Protein AF-A0A0B6YDY1-F1 (afdb_monomer_lite)

InterPro domains:
  IPR029035 DHS-like NAD/FAD-binding domain superfamily [SSF52467] (17-61)
  IPR036982 Deoxyhypusine synthase superfamily [G3DSA:3.40.910.10] (14-61)

Structure (mmCIF, N/CA/C/O backbone):
data_AF-A0A0B6YDY1-F1
#
_entry.id   AF-A0A0B6YDY1-F1
#
loop_
_atom_site.group_PDB
_atom_site.id
_atom_site.type_symbol
_atom_site.label_atom_id
_atom_site.label_alt_id
_atom_site.label_comp_id
_atom_site.label_asym_id
_atom_site.label_entity_id
_atom_site.label_seq_id
_atom_site.pdbx_PDB_ins_code
_atom_site.Cartn_x
_atom_site.Cartn_y
_atom_site.Cartn_z
_atom_site.occupancy
_atom_site.B_iso_or_equiv
_atom_site.auth_seq_id
_atom_site.auth_comp_id
_atom_site.auth_asym_id
_atom_site.auth_atom_id
_atom_site.pdbx_PDB_model_num
ATOM 1 N N . MET A 1 1 ? 27.808 3.802 -34.318 1.00 48.44 1 MET A N 1
ATOM 2 C CA . MET A 1 1 ? 28.296 2.909 -33.248 1.00 48.44 1 MET A CA 1
ATOM 3 C C . MET A 1 1 ? 27.079 2.194 -32.688 1.00 48.44 1 MET A C 1
ATOM 5 O O . MET A 1 1 ? 26.108 2.879 -32.402 1.00 48.44 1 MET A O 1
ATOM 9 N N . ASP A 1 2 ? 27.079 0.861 -32.655 1.00 57.31 2 ASP A N 1
ATOM 10 C CA . ASP A 1 2 ? 25.955 0.065 -32.138 1.00 57.31 2 ASP A CA 1
ATOM 11 C C . ASP A 1 2 ? 25.906 0.186 -30.600 1.00 57.31 2 ASP A C 1
ATOM 13 O O . ASP A 1 2 ? 26.915 -0.120 -29.957 1.00 57.31 2 ASP A O 1
ATOM 17 N N . PRO A 1 3 ? 24.789 0.642 -29.998 1.00 62.50 3 PRO A N 1
ATOM 18 C CA . PRO A 1 3 ? 24.662 0.786 -28.545 1.00 62.50 3 PRO A CA 1
ATOM 19 C C . PRO A 1 3 ? 24.779 -0.543 -27.779 1.00 62.50 3 PRO A C 1
ATOM 21 O O . PRO A 1 3 ? 24.966 -0.524 -26.566 1.00 62.50 3 PRO A O 1
ATOM 24 N N . ASN A 1 4 ? 24.716 -1.688 -28.465 1.00 61.69 4 ASN A N 1
ATOM 25 C CA . ASN A 1 4 ? 24.841 -3.016 -27.863 1.00 61.69 4 ASN A CA 1
ATOM 26 C C . ASN A 1 4 ? 26.267 -3.577 -27.894 1.00 61.69 4 ASN A C 1
ATOM 28 O O . ASN A 1 4 ? 26.511 -4.664 -27.363 1.00 61.69 4 ASN A O 1
ATOM 32 N N . ASN A 1 5 ? 27.223 -2.857 -28.491 1.00 59.47 5 ASN A N 1
ATOM 33 C CA . ASN A 1 5 ? 28.598 -3.320 -28.633 1.00 59.47 5 ASN A CA 1
ATOM 34 C C . ASN A 1 5 ? 29.358 -3.192 -27.296 1.00 59.47 5 ASN A C 1
ATOM 36 O O . ASN A 1 5 ? 30.146 -2.272 -27.095 1.00 59.47 5 ASN A O 1
ATOM 40 N N . GLY A 1 6 ? 29.061 -4.091 -26.355 1.00 71.56 6 GLY A N 1
ATOM 41 C CA . GLY A 1 6 ? 29.678 -4.139 -25.025 1.00 71.56 6 GLY A CA 1
ATOM 42 C C . GLY A 1 6 ? 28.854 -4.843 -23.940 1.00 71.56 6 GLY A C 1
ATOM 43 O O . GLY A 1 6 ? 29.394 -5.148 -22.878 1.00 71.56 6 GLY A O 1
ATOM 44 N N . ILE A 1 7 ? 27.572 -5.140 -24.182 1.00 77.00 7 ILE A N 1
ATOM 45 C CA . ILE A 1 7 ? 26.726 -5.835 -23.202 1.00 77.00 7 ILE A CA 1
ATOM 46 C C . ILE A 1 7 ? 26.824 -7.347 -23.423 1.00 77.00 7 ILE A C 1
ATOM 48 O O . ILE A 1 7 ? 26.464 -7.867 -24.478 1.00 77.00 7 ILE A O 1
ATOM 52 N N . HIS A 1 8 ? 27.304 -8.069 -22.409 1.00 83.19 8 HIS A N 1
ATOM 53 C CA . HIS A 1 8 ? 27.420 -9.524 -22.472 1.00 83.19 8 HIS A CA 1
ATOM 54 C C . HIS A 1 8 ? 26.030 -10.175 -22.662 1.00 83.19 8 HIS A C 1
ATOM 56 O O . HIS A 1 8 ? 25.087 -9.793 -21.963 1.00 83.19 8 HIS A O 1
ATOM 62 N N . PRO A 1 9 ? 25.870 -11.197 -23.528 1.00 88.88 9 PRO A N 1
ATOM 63 C CA . PRO A 1 9 ? 24.568 -11.805 -23.833 1.00 88.88 9 PRO A CA 1
ATOM 64 C C . PRO A 1 9 ? 23.766 -12.294 -22.615 1.00 88.88 9 PRO A C 1
ATOM 66 O O . PRO A 1 9 ? 22.536 -12.316 -22.642 1.00 88.88 9 PRO A O 1
ATOM 69 N N . SER A 1 10 ? 24.437 -12.668 -21.519 1.00 89.19 10 SER A N 1
ATOM 70 C CA . SER A 1 10 ? 23.753 -13.047 -20.273 1.00 89.19 10 SER A CA 1
ATOM 71 C C . SER A 1 10 ? 23.007 -11.883 -19.617 1.00 89.19 10 SER A C 1
ATOM 73 O O . SER A 1 10 ? 21.976 -12.111 -18.9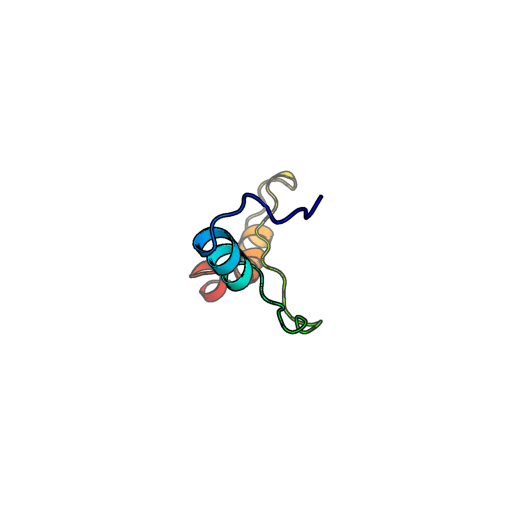92 1.00 89.19 10 SER A O 1
ATOM 75 N N . VAL A 1 11 ? 23.506 -10.653 -19.766 1.00 89.19 11 VAL A N 1
ATOM 76 C CA . VAL A 1 11 ? 22.884 -9.438 -19.226 1.00 89.19 11 VAL A CA 1
ATOM 77 C C . VAL A 1 11 ? 21.627 -9.104 -20.017 1.00 89.19 11 VAL A C 1
ATOM 79 O O . VAL A 1 11 ? 20.588 -8.865 -19.412 1.00 89.19 11 VAL A O 1
ATOM 82 N N . LEU A 1 12 ? 21.690 -9.181 -21.351 1.00 88.62 12 LEU A N 1
ATOM 83 C CA . LEU A 1 12 ? 20.519 -8.990 -22.215 1.00 88.62 12 LEU A CA 1
ATOM 84 C C . LEU A 1 12 ? 19.41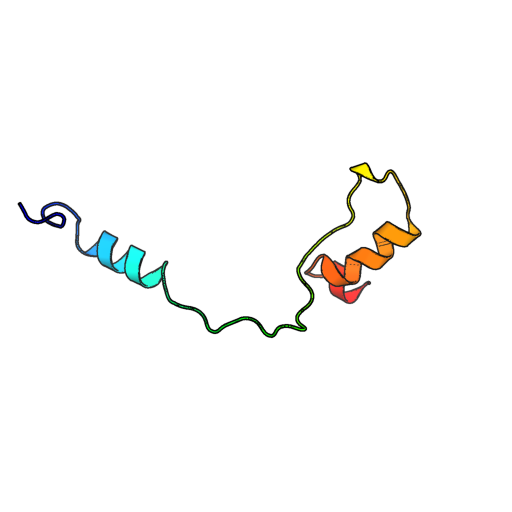2 -9.997 -21.883 1.00 88.62 12 LEU A C 1
ATOM 86 O O . LEU A 1 12 ? 18.250 -9.623 -21.744 1.00 88.62 12 LEU A O 1
ATOM 90 N N . ARG A 1 13 ? 19.780 -11.268 -21.674 1.00 89.62 13 ARG A N 1
ATOM 91 C CA . ARG A 1 13 ? 18.822 -12.310 -21.282 1.00 89.62 13 ARG A CA 1
ATOM 92 C C . ARG A 1 13 ? 18.218 -12.058 -19.899 1.00 89.62 13 ARG A C 1
ATOM 94 O O . ARG A 1 13 ? 17.019 -12.233 -19.724 1.00 89.62 13 ARG A O 1
ATOM 101 N N . ALA A 1 14 ? 19.029 -11.658 -18.921 1.00 93.00 14 ALA A N 1
ATOM 102 C CA . ALA A 1 14 ? 18.535 -11.341 -17.582 1.00 93.00 14 ALA A CA 1
ATOM 103 C C . ALA A 1 14 ? 17.548 -10.166 -17.611 1.00 93.00 14 ALA A C 1
ATOM 105 O O . ALA A 1 14 ? 16.501 -10.239 -16.975 1.00 93.00 14 ALA A O 1
ATOM 106 N N . TRP A 1 15 ? 17.845 -9.130 -18.399 1.00 90.94 15 TRP A N 1
ATOM 107 C CA . TRP A 1 15 ? 16.957 -7.984 -18.585 1.00 90.94 15 TRP A CA 1
ATOM 108 C C . TRP A 1 15 ? 15.633 -8.370 -19.237 1.00 90.94 15 TRP A C 1
ATOM 110 O O . TRP A 1 15 ? 14.581 -8.031 -18.710 1.00 90.94 15 TRP A O 1
ATOM 120 N N . SER A 1 16 ? 15.682 -9.136 -20.330 1.00 91.56 16 SER A N 1
ATOM 121 C CA . SER A 1 16 ? 14.474 -9.616 -21.009 1.00 91.56 16 SER A CA 1
ATOM 122 C C . SER A 1 16 ? 13.589 -10.479 -20.108 1.00 91.56 16 SER A C 1
ATOM 124 O O . SER A 1 16 ? 12.378 -10.482 -20.281 1.00 91.56 16 SER A O 1
ATOM 126 N N . ASN A 1 17 ? 14.173 -11.222 -19.165 1.00 91.12 17 ASN A N 1
ATOM 127 C CA . ASN A 1 17 ? 13.404 -12.027 -18.216 1.00 91.12 17 ASN A CA 1
ATOM 128 C C . ASN A 1 17 ? 12.852 -11.193 -17.051 1.00 91.12 17 ASN A C 1
ATOM 130 O O . ASN A 1 17 ? 11.808 -11.528 -16.502 1.00 91.12 17 ASN A O 1
ATOM 134 N N . ALA A 1 18 ? 13.567 -10.143 -16.640 1.00 92.69 18 ALA A N 1
ATOM 135 C CA . ALA A 1 18 ? 13.151 -9.264 -15.551 1.00 92.69 18 ALA A CA 1
ATOM 136 C C . ALA A 1 18 ? 12.071 -8.266 -15.985 1.00 92.69 18 ALA A C 1
ATOM 138 O O . ALA A 1 18 ? 11.238 -7.873 -15.172 1.00 92.69 18 ALA A O 1
ATOM 139 N N . VAL A 1 19 ? 12.091 -7.858 -17.255 1.00 93.69 19 VAL A N 1
ATOM 140 C CA . VAL A 1 19 ? 11.153 -6.895 -17.828 1.00 93.69 19 VAL A CA 1
ATOM 141 C C . VAL A 1 19 ? 10.312 -7.607 -18.870 1.00 93.69 19 VAL A C 1
ATOM 143 O O . VAL A 1 19 ? 10.720 -7.789 -20.014 1.00 93.69 19 VAL A O 1
ATOM 146 N N . SER A 1 20 ? 9.136 -8.034 -18.432 1.00 90.38 20 SER A N 1
ATOM 147 C CA . SER A 1 20 ? 8.089 -8.593 -19.277 1.00 90.38 20 SER A CA 1
ATOM 148 C C . SER A 1 20 ? 6.826 -7.764 -19.098 1.00 90.38 20 SER A C 1
ATOM 150 O O . SER A 1 20 ? 6.582 -7.224 -18.015 1.00 90.38 20 SER A O 1
ATOM 152 N N . ASP A 1 21 ? 6.050 -7.632 -20.169 1.00 92.69 21 ASP A N 1
ATOM 153 C CA . ASP A 1 21 ? 4.754 -6.971 -20.094 1.00 92.69 21 ASP A CA 1
ATOM 154 C C . ASP A 1 21 ? 3.808 -7.778 -19.199 1.00 92.69 21 ASP A C 1
ATOM 156 O O . ASP A 1 21 ? 3.871 -9.008 -19.134 1.00 92.69 21 ASP A O 1
ATOM 160 N N . SER A 1 22 ? 2.929 -7.064 -18.503 1.00 91.81 22 SER A N 1
ATOM 161 C CA . SER A 1 22 ? 1.868 -7.657 -17.690 1.00 91.81 22 SER A CA 1
ATOM 162 C C . SER A 1 22 ? 0.512 -7.256 -18.250 1.00 91.81 22 SER A C 1
ATOM 164 O O . SER A 1 22 ? 0.362 -6.165 -18.807 1.00 91.81 22 SER A O 1
ATOM 166 N N . ASP A 1 23 ? -0.470 -8.140 -18.094 1.00 94.50 23 ASP A N 1
ATOM 167 C CA . ASP A 1 23 ? -1.860 -7.799 -18.368 1.00 94.50 23 ASP A CA 1
ATOM 168 C C . ASP A 1 23 ? -2.321 -6.662 -17.439 1.00 94.50 23 ASP A C 1
ATOM 170 O O . ASP A 1 23 ? -1.851 -6.562 -16.298 1.00 94.50 23 ASP A O 1
ATOM 174 N N . PRO A 1 24 ? -3.244 -5.800 -17.898 1.00 92.06 24 PRO A N 1
ATOM 175 C CA . PRO A 1 24 ? -3.769 -4.722 -17.075 1.00 92.06 24 PRO A CA 1
ATOM 176 C C . PRO A 1 24 ? -4.474 -5.257 -15.823 1.00 92.06 24 PRO A C 1
ATOM 178 O O . PRO A 1 24 ? -5.151 -6.288 -15.845 1.00 92.06 24 PRO A O 1
ATOM 181 N N . ASP A 1 25 ? -4.338 -4.516 -14.725 1.00 91.88 25 ASP A N 1
ATOM 182 C CA . ASP A 1 25 ? -5.016 -4.821 -13.468 1.00 91.88 25 ASP A CA 1
ATOM 183 C C . ASP A 1 25 ? -6.530 -4.546 -13.600 1.00 91.88 25 ASP A C 1
ATOM 185 O O . ASP A 1 25 ? -6.900 -3.534 -14.205 1.00 91.88 25 ASP A O 1
ATOM 189 N N . PRO A 1 26 ? -7.429 -5.390 -13.056 1.00 91.38 26 PRO A N 1
ATOM 190 C CA . PRO A 1 26 ? -8.855 -5.079 -13.017 1.00 91.38 26 PRO A CA 1
ATOM 191 C C . PRO A 1 26 ? -9.114 -3.793 -12.225 1.00 91.38 26 PRO A C 1
ATOM 193 O O . PRO A 1 26 ? -8.553 -3.617 -11.142 1.00 91.38 26 PRO A O 1
ATOM 196 N N . GLU A 1 27 ? -10.003 -2.929 -12.721 1.00 89.56 27 GLU A N 1
ATOM 197 C CA . GLU A 1 27 ? -10.274 -1.613 -12.114 1.00 89.56 27 GLU A CA 1
ATOM 198 C C . GLU A 1 27 ? -10.755 -1.701 -10.654 1.00 89.56 27 GLU A C 1
ATOM 200 O O . GLU A 1 27 ? -10.416 -0.843 -9.839 1.00 89.56 27 GLU A O 1
ATOM 205 N N . ASP A 1 28 ? -11.473 -2.771 -10.306 1.00 91.31 28 ASP A N 1
ATOM 206 C CA . ASP A 1 28 ? -12.057 -2.976 -8.975 1.00 91.31 28 ASP A CA 1
ATOM 207 C C . ASP A 1 28 ? -11.103 -3.641 -7.967 1.00 91.31 28 ASP A C 1
ATOM 209 O O . ASP A 1 28 ? -11.493 -3.924 -6.830 1.00 91.31 28 ASP A O 1
ATOM 213 N N . ARG A 1 29 ? -9.851 -3.938 -8.345 1.00 91.81 29 ARG A N 1
ATOM 214 C CA . ARG A 1 29 ? -8.914 -4.596 -7.428 1.00 91.81 29 ARG A CA 1
ATOM 215 C C . ARG A 1 29 ? -8.463 -3.609 -6.336 1.00 91.81 29 ARG A C 1
ATOM 217 O O . ARG A 1 29 ? -7.871 -2.574 -6.651 1.00 91.81 29 ARG A O 1
ATOM 224 N N . PRO A 1 30 ? -8.678 -3.912 -5.039 1.00 91.31 30 PRO A N 1
ATOM 225 C CA . PRO A 1 30 ? -8.223 -3.038 -3.967 1.00 91.31 30 PRO A CA 1
ATOM 226 C C . PRO A 1 30 ? -6.693 -2.959 -3.953 1.00 91.31 30 PRO A C 1
ATOM 228 O O . PRO A 1 30 ? -5.996 -3.975 -3.976 1.00 91.31 30 PRO A O 1
ATOM 231 N N . LYS A 1 31 ? -6.160 -1.733 -3.897 1.00 95.06 31 LYS A N 1
ATOM 232 C CA . LYS A 1 31 ? -4.715 -1.496 -3.810 1.00 95.06 31 LYS A CA 1
ATOM 233 C C . LYS A 1 31 ? -4.206 -1.847 -2.419 1.00 95.06 31 LYS A C 1
ATOM 235 O O . LYS A 1 31 ? -4.836 -1.500 -1.421 1.00 95.06 31 LYS A O 1
ATOM 240 N N . VAL A 1 32 ? -3.026 -2.461 -2.358 1.00 96.81 32 VAL A N 1
ATOM 241 C CA . VAL A 1 32 ? -2.352 -2.725 -1.084 1.00 96.81 32 VAL A CA 1
ATOM 242 C C . VAL A 1 32 ? -1.979 -1.391 -0.432 1.00 96.81 32 VAL A C 1
ATOM 244 O O . VAL A 1 32 ? -1.197 -0.617 -0.986 1.00 96.81 32 VAL A O 1
ATOM 247 N N . LYS A 1 33 ? -2.565 -1.111 0.733 1.00 97.56 33 LYS A N 1
ATOM 248 C CA . LYS A 1 33 ? -2.342 0.100 1.526 1.00 97.56 33 LYS A CA 1
ATOM 249 C C . LYS A 1 33 ? -2.624 -0.188 3.002 1.00 97.56 33 LYS A C 1
ATOM 251 O O . LYS A 1 33 ? -3.693 -0.693 3.339 1.00 97.56 33 LYS A O 1
ATOM 256 N N . GLY A 1 34 ? -1.670 0.157 3.864 1.00 97.44 34 GLY A N 1
ATOM 257 C CA . GLY A 1 34 ? -1.833 0.120 5.320 1.00 97.44 34 GLY A CA 1
ATOM 258 C C . GLY A 1 34 ? -2.342 1.443 5.896 1.00 97.44 34 GLY A C 1
ATOM 259 O O . GLY A 1 34 ? -2.479 2.440 5.183 1.00 97.44 34 GLY A O 1
ATOM 260 N N . TYR A 1 35 ? -2.598 1.447 7.203 1.00 98.31 35 TYR A N 1
ATOM 261 C CA . TYR A 1 35 ? -2.966 2.643 7.958 1.00 98.31 35 TYR A CA 1
ATOM 262 C C . TYR A 1 35 ? -1.863 3.708 7.938 1.00 98.31 35 TYR A C 1
ATOM 264 O O . TYR A 1 35 ? -0.684 3.393 8.117 1.00 98.31 35 TYR A O 1
ATOM 272 N N . ASP A 1 36 ? -2.250 4.969 7.742 1.00 98.12 36 ASP A N 1
ATOM 273 C CA . ASP A 1 36 ? -1.332 6.104 7.779 1.00 98.12 36 ASP A CA 1
ATOM 274 C C . ASP A 1 36 ? -1.273 6.689 9.195 1.00 98.12 36 ASP A C 1
ATOM 276 O O . ASP A 1 36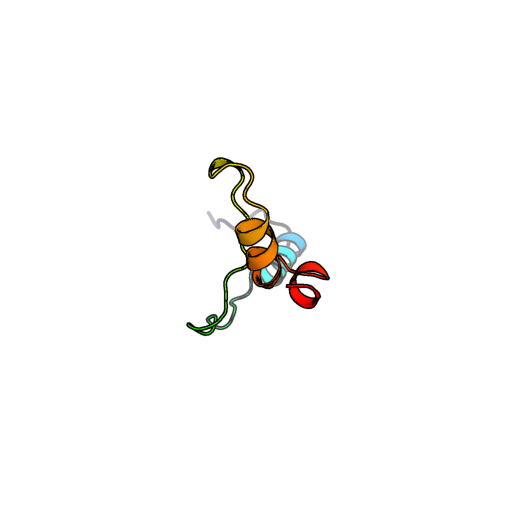 ? -2.190 7.364 9.654 1.00 98.12 36 ASP A O 1
ATOM 280 N N . PHE A 1 37 ? -0.167 6.457 9.900 1.00 98.25 37 PHE A N 1
ATOM 281 C CA . PHE A 1 37 ? 0.018 6.980 11.256 1.00 98.25 37 PHE A CA 1
ATOM 282 C C . PHE A 1 37 ? 0.188 8.504 11.317 1.00 98.25 37 PHE A C 1
ATOM 284 O O . PHE A 1 37 ? 0.107 9.069 12.410 1.00 98.25 37 PHE A O 1
ATOM 291 N N . ASN A 1 38 ? 0.367 9.191 10.181 1.00 98.19 38 ASN A N 1
ATOM 292 C CA . ASN A 1 38 ? 0.277 10.652 10.148 1.00 98.19 38 ASN A CA 1
ATOM 293 C C . ASN A 1 38 ? -1.143 11.148 10.483 1.00 98.19 38 ASN A C 1
ATOM 295 O O . ASN A 1 38 ? -1.295 12.292 10.905 1.00 98.19 38 ASN A O 1
ATOM 299 N N . GLU A 1 39 ? -2.168 10.294 10.368 1.00 97.31 39 GLU A N 1
ATOM 300 C CA . GLU A 1 39 ? -3.551 10.583 10.779 1.00 97.31 39 GLU A CA 1
ATOM 301 C C . GLU A 1 39 ? -3.769 10.419 12.298 1.00 97.31 39 GLU A C 1
ATOM 303 O O . GLU A 1 39 ? -4.873 10.610 12.796 1.00 97.31 39 GLU A O 1
ATOM 308 N N . GLY A 1 40 ? -2.720 10.097 13.063 1.00 97.81 40 GLY A N 1
ATOM 309 C CA . GLY A 1 40 ? -2.797 9.817 14.496 1.00 97.81 40 GL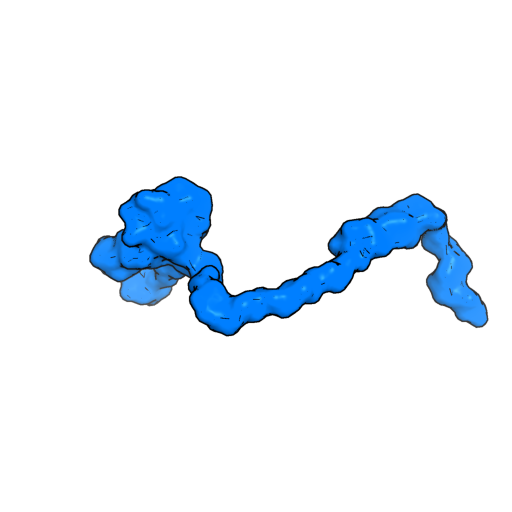Y A CA 1
ATOM 310 C C . GLY A 1 40 ? -3.005 8.332 14.788 1.00 97.81 40 GLY A C 1
ATOM 311 O O . GLY A 1 40 ? -2.834 7.480 13.921 1.00 97.81 40 GLY A O 1
ATOM 312 N N . VAL A 1 41 ? -3.351 7.990 16.032 1.00 98.00 41 VAL A N 1
ATOM 313 C CA . VAL A 1 41 ? -3.537 6.591 16.462 1.00 98.00 41 VAL A CA 1
ATOM 314 C C . VAL A 1 41 ? -5.026 6.296 16.646 1.00 98.00 41 VAL A C 1
ATOM 316 O O . VAL A 1 41 ? -5.576 6.454 17.737 1.00 98.00 41 VAL A O 1
ATOM 319 N N . HIS A 1 42 ? -5.677 5.843 15.572 1.00 98.06 42 HIS A N 1
ATOM 320 C CA . HIS A 1 42 ? -7.092 5.474 15.555 1.00 98.06 42 HIS A CA 1
ATOM 321 C C . HIS A 1 42 ? -7.265 3.973 15.299 1.00 98.06 42 HIS A C 1
ATOM 323 O O . HIS A 1 42 ? -7.288 3.518 14.160 1.00 98.06 42 HIS A O 1
ATOM 329 N N . TYR A 1 43 ? -7.425 3.185 16.367 1.00 97.31 43 TYR A N 1
ATOM 330 C CA . TYR A 1 43 ? -7.484 1.718 16.285 1.00 97.31 43 TYR A CA 1
ATOM 331 C C . TYR A 1 43 ? -8.572 1.185 15.350 1.00 97.31 43 TYR A C 1
ATOM 333 O O . TYR A 1 43 ? -8.321 0.242 14.608 1.00 97.31 43 TYR A O 1
ATOM 341 N N . GLU A 1 44 ? -9.762 1.788 15.346 1.00 97.75 44 GLU A N 1
ATOM 342 C CA . GLU A 1 44 ? -10.842 1.356 14.453 1.00 97.75 44 GLU A CA 1
ATOM 343 C C . GLU A 1 44 ? -10.443 1.500 12.975 1.00 97.75 44 GLU A C 1
ATOM 345 O O . GLU A 1 44 ? -10.638 0.583 12.181 1.00 97.75 44 GLU A O 1
ATOM 350 N N . GLN A 1 45 ? -9.849 2.637 12.609 1.00 97.31 45 GLN A N 1
ATOM 351 C CA . GLN A 1 45 ? -9.380 2.890 11.247 1.00 97.31 45 GLN A CA 1
ATOM 352 C C . GLN A 1 45 ? -8.189 1.992 10.906 1.00 97.31 45 GLN A C 1
ATOM 354 O O . GLN A 1 45 ? -8.147 1.411 9.825 1.00 97.31 45 GLN A O 1
ATOM 359 N N . MET A 1 46 ? -7.273 1.796 11.855 1.00 97.81 46 MET A N 1
ATOM 360 C CA . MET A 1 46 ? -6.134 0.899 11.700 1.00 97.81 46 MET A CA 1
ATOM 361 C C . MET A 1 46 ? -6.583 -0.536 11.402 1.00 97.81 46 MET A C 1
ATOM 363 O O . MET A 1 46 ? -6.134 -1.118 10.415 1.00 97.81 46 MET A O 1
ATOM 367 N N . PHE A 1 47 ? -7.515 -1.090 12.184 1.00 97.81 47 PHE A N 1
ATOM 368 C CA . PHE A 1 47 ? -8.020 -2.447 11.963 1.00 97.81 47 PHE A CA 1
ATOM 369 C C . PHE A 1 47 ? -8.757 -2.593 10.626 1.00 97.81 47 PHE A C 1
ATOM 371 O O . PHE A 1 47 ? -8.580 -3.608 9.958 1.00 97.81 47 PHE A O 1
ATOM 378 N N . LYS A 1 48 ? -9.490 -1.568 10.167 1.00 97.06 48 LYS A N 1
ATOM 379 C CA . LYS A 1 48 ? -10.133 -1.585 8.837 1.00 97.06 48 LYS A CA 1
ATOM 380 C C . LYS A 1 48 ? -9.127 -1.746 7.690 1.00 97.06 48 LYS A C 1
ATOM 382 O O . LYS A 1 48 ? -9.418 -2.432 6.713 1.00 97.06 48 LYS A O 1
ATOM 387 N N . THR A 1 49 ? -7.933 -1.161 7.807 1.00 97.75 49 THR A N 1
ATOM 388 C CA . THR A 1 49 ? -6.896 -1.235 6.755 1.00 97.75 49 THR A CA 1
ATOM 389 C C . THR A 1 49 ? -6.191 -2.589 6.666 1.00 97.75 49 THR A C 1
ATOM 391 O O . THR A 1 49 ? -5.446 -2.829 5.715 1.00 97.75 49 THR A O 1
ATOM 394 N N . LEU A 1 50 ? -6.414 -3.503 7.620 1.00 97.94 50 LEU A N 1
ATOM 395 C CA . LEU A 1 50 ? -5.823 -4.842 7.563 1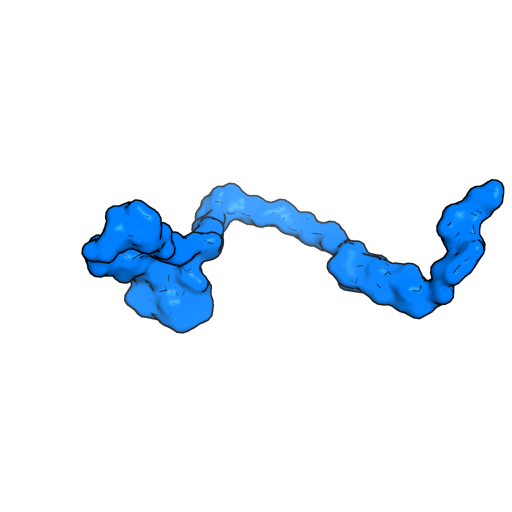.00 97.94 50 LEU A CA 1
ATOM 396 C C . LEU A 1 50 ? -6.285 -5.610 6.319 1.00 97.94 50 LEU A C 1
ATOM 398 O O . LEU A 1 50 ? -5.457 -6.264 5.685 1.00 97.94 50 LEU A O 1
ATOM 402 N N . SER A 1 51 ? -7.542 -5.420 5.903 1.00 97.31 51 SER A N 1
ATOM 403 C CA . SER A 1 51 ? -8.113 -5.981 4.669 1.00 97.31 51 SER A CA 1
ATOM 404 C C . SER A 1 51 ? -7.268 -5.666 3.421 1.00 97.31 51 SER A C 1
ATOM 406 O O . SER A 1 51 ? -7.132 -6.499 2.525 1.00 97.31 51 SER A O 1
ATOM 408 N N . THR A 1 52 ? -6.593 -4.512 3.394 1.00 97.50 52 THR A N 1
ATOM 409 C CA . THR A 1 52 ? -5.728 -4.057 2.294 1.00 97.50 52 THR A CA 1
ATOM 410 C C . THR A 1 52 ? -4.233 -4.081 2.625 1.00 97.50 52 THR A C 1
ATOM 412 O O . THR A 1 52 ? -3.433 -3.564 1.850 1.00 97.50 52 THR A O 1
ATOM 415 N N . SER A 1 53 ? -3.811 -4.670 3.748 1.00 97.44 53 SER A N 1
ATOM 416 C CA . SER A 1 53 ? -2.399 -4.666 4.177 1.00 97.44 53 SER A CA 1
ATOM 417 C C . SER A 1 53 ? -1.572 -5.844 3.640 1.00 97.44 53 SER A C 1
ATOM 419 O O . SER A 1 53 ? -0.345 -5.769 3.608 1.00 97.44 53 SER A O 1
ATOM 421 N N . GLY A 1 54 ? -2.224 -6.915 3.181 1.00 97.25 54 GLY A N 1
ATOM 422 C CA . GLY A 1 54 ? -1.579 -8.103 2.624 1.00 97.25 54 GLY A CA 1
ATOM 423 C C . GLY A 1 54 ? -1.274 -9.195 3.655 1.00 97.25 54 GLY A C 1
ATOM 424 O O . GLY A 1 54 ? -1.412 -9.022 4.867 1.00 97.25 54 GLY A O 1
ATOM 425 N N . PHE A 1 55 ? -0.835 -10.356 3.161 1.00 97.38 55 PHE A N 1
ATOM 426 C CA . PHE A 1 55 ? -0.491 -11.533 3.970 1.00 97.38 55 PHE A CA 1
ATOM 427 C C . PHE A 1 55 ? -1.606 -11.928 4.963 1.00 97.38 55 PHE A C 1
ATOM 429 O O . PHE A 1 55 ? -2.776 -11.984 4.600 1.00 97.38 55 PHE A O 1
ATOM 436 N N . GLN A 1 56 ? -1.249 -12.229 6.217 1.00 97.94 56 GLN A N 1
ATOM 437 C CA . GLN A 1 56 ? -2.201 -12.624 7.259 1.00 97.94 56 GLN A CA 1
ATOM 438 C C . GLN A 1 56 ? -3.063 -11.464 7.766 1.00 97.94 56 GLN A C 1
ATOM 440 O O . GLN A 1 56 ? -4.122 -11.713 8.330 1.00 97.94 56 GLN A O 1
ATOM 445 N N . ALA A 1 57 ? -2.650 -10.211 7.546 1.00 97.62 57 ALA A N 1
ATOM 446 C CA . ALA A 1 57 ? -3.471 -9.061 7.904 1.00 97.62 57 ALA A CA 1
ATOM 447 C C . ALA A 1 57 ? -4.764 -9.039 7.077 1.00 97.62 57 ALA A C 1
ATOM 449 O O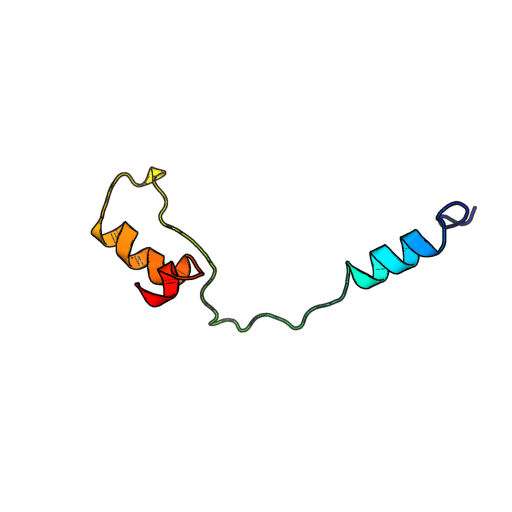 . ALA A 1 57 ? -5.835 -8.874 7.648 1.00 97.62 57 ALA A O 1
ATOM 450 N N . THR A 1 58 ? -4.682 -9.322 5.771 1.00 97.62 58 THR A N 1
ATOM 451 C CA . THR A 1 58 ? -5.868 -9.399 4.900 1.00 97.62 58 THR A CA 1
ATOM 452 C C . THR A 1 58 ? -6.826 -10.523 5.294 1.00 97.62 58 THR A C 1
ATOM 454 O O . THR A 1 58 ? -8.019 -10.392 5.077 1.00 97.62 58 THR A O 1
ATOM 457 N N . HIS A 1 59 ? -6.344 -11.618 5.890 1.00 97.19 59 HIS A N 1
ATOM 458 C CA . HIS A 1 59 ? -7.240 -12.664 6.403 1.00 97.19 59 HIS A CA 1
ATOM 459 C C . HIS A 1 59 ? -7.923 -12.285 7.726 1.00 97.19 59 HIS A C 1
ATOM 461 O O . HIS A 1 59 ? -8.924 -12.900 8.085 1.00 97.19 59 HIS A O 1
ATOM 467 N N . LEU A 1 60 ? -7.351 -11.339 8.478 1.00 96.94 60 LEU A N 1
ATOM 468 C CA . LEU A 1 60 ? -7.870 -10.887 9.769 1.00 96.94 60 LEU A CA 1
ATOM 469 C C . LEU A 1 60 ? -8.850 -9.711 9.636 1.00 96.94 60 LEU A C 1
ATOM 471 O O . LEU A 1 60 ? -9.784 -9.625 10.432 1.00 96.94 60 LEU A O 1
ATOM 475 N N . GLY A 1 61 ? -8.582 -8.788 8.708 1.00 90.75 61 GLY A N 1
ATOM 476 C CA . GLY A 1 61 ? -9.382 -7.580 8.469 1.00 90.75 61 GLY A CA 1
ATOM 477 C C . GLY A 1 61 ? -10.549 -7.803 7.529 1.00 90.75 61 GLY A C 1
ATOM 478 O O . GLY A 1 61 ? -11.581 -7.136 7.753 1.00 90.75 61 GLY A O 1
#

Organism: NCBI:txid1028688

Radius of gyration: 20.83 Å; chains: 1; bounding box: 42×24×50 Å

Secondary structure (DSSP, 8-state):
--TTTT--HHHHHHHHHH----PPPPTTPPPP----GGG---HHHHHHGGGGT-HHHHHH-

Foldseek 3Di:
DDPCVPDDVVNVVVVPVVDDDDDDDPPPDQAQDADDCVVPDDVVSRLVNLCRPDDVSVVRD

pLDDT: mean 90.9, std 11.15, range [48.44, 98.31]

Sequence (61 aa):
MDPNNGIHPSVLRAWSNAVSDSDPDPEDRPKVKGYDFNEGVHYEQMFKTLSTSGFQATHLG